Protein AF-A0A8H4A609-F1 (afdb_monomer_lite)

Radius of gyration: 12.65 Å; chains: 1; bounding box: 27×30×33 Å

Secondary structure (DSSP, 8-state):
-HHHHT--EEEE-S-HHHHHTTTHHHHHHHHHHHH-S---EEEEES--TTS-HHHHHHHHHHHHH-TT--EEEEES---TTHHHHHHHHHHHHTT-

Structure (mmCIF, N/CA/C/O backbone):
data_AF-A0A8H4A609-F1
#
_entry.id   AF-A0A8H4A609-F1
#
loop_
_atom_site.group_PDB
_atom_site.id
_atom_site.type_symbol
_atom_site.label_atom_id
_atom_site.label_alt_id
_atom_site.label_comp_id
_atom_site.label_asym_id
_atom_site.label_entity_id
_atom_site.label_seq_id
_atom_site.pdbx_PDB_ins_code
_atom_site.Cartn_x
_atom_site.Cartn_y
_atom_site.Cartn_z
_atom_site.occupancy
_atom_site.B_iso_or_equiv
_atom_site.auth_seq_id
_atom_site.auth_comp_id
_atom_site.auth_asym_id
_atom_site.auth_atom_id
_atom_site.pdbx_PDB_model_num
ATOM 1 N N . MET A 1 1 ? -9.987 18.070 1.627 1.00 54.50 1 MET A N 1
ATOM 2 C CA . MET A 1 1 ? -10.112 16.879 0.754 1.00 54.50 1 MET A CA 1
ATOM 3 C C . MET A 1 1 ? -11.191 15.928 1.291 1.00 54.50 1 MET A C 1
ATOM 5 O O . MET A 1 1 ? -10.862 14.992 2.001 1.00 54.50 1 MET A O 1
ATOM 9 N N . LYS A 1 2 ? -12.481 16.165 0.994 1.00 65.00 2 LYS A N 1
ATOM 10 C CA . LYS A 1 2 ? -13.586 15.278 1.442 1.00 65.00 2 LYS A CA 1
ATOM 11 C C . LYS A 1 2 ? -13.751 14.015 0.583 1.00 65.00 2 LYS A C 1
ATOM 13 O O . LYS A 1 2 ? -14.278 13.024 1.062 1.00 65.00 2 LYS A O 1
ATOM 18 N N . PHE A 1 3 ? -13.280 14.045 -0.664 1.00 68.12 3 PHE A N 1
ATOM 19 C CA . PHE A 1 3 ? -13.427 12.926 -1.599 1.00 68.12 3 PHE A CA 1
ATOM 20 C C . PHE A 1 3 ? -12.630 11.687 -1.156 1.00 68.12 3 PHE A C 1
ATOM 22 O O . PHE A 1 3 ? -13.170 10.590 -1.057 1.00 68.12 3 PHE A O 1
ATOM 29 N N . PHE A 1 4 ? -11.353 11.866 -0.803 1.00 65.88 4 PHE A N 1
ATOM 30 C CA . PHE A 1 4 ? -10.477 10.744 -0.449 1.00 65.88 4 PHE A CA 1
ATOM 31 C C . PHE A 1 4 ? -10.805 10.090 0.897 1.00 65.88 4 PHE A C 1
ATOM 33 O O . PHE A 1 4 ? -10.497 8.916 1.071 1.00 65.88 4 PHE A O 1
ATOM 40 N N . SER A 1 5 ? -11.447 10.790 1.837 1.00 68.69 5 SER A N 1
ATOM 41 C CA . SER A 1 5 ? -11.800 10.211 3.143 1.00 68.69 5 SER A CA 1
ATOM 42 C C . SER A 1 5 ? -12.967 9.220 3.075 1.00 68.69 5 SER A C 1
ATOM 44 O O . SER A 1 5 ? -13.155 8.433 4.002 1.00 68.69 5 SER A O 1
ATOM 46 N N . GLN A 1 6 ? -13.737 9.244 1.984 1.00 77.00 6 GLN A N 1
ATOM 47 C CA . GLN A 1 6 ? -14.848 8.324 1.723 1.00 77.00 6 GLN A CA 1
ATOM 48 C C . GLN A 1 6 ? -14.432 7.124 0.861 1.00 77.00 6 GLN A C 1
ATOM 50 O O . GLN A 1 6 ? -15.215 6.191 0.680 1.00 77.00 6 GLN A O 1
ATOM 55 N N . LEU A 1 7 ? -13.206 7.131 0.332 1.00 79.75 7 LEU A N 1
ATOM 56 C CA . LEU A 1 7 ? -12.711 6.088 -0.553 1.00 79.75 7 LEU A CA 1
ATOM 57 C C . LEU A 1 7 ? -12.430 4.801 0.238 1.00 79.75 7 LEU A C 1
ATOM 59 O O . LEU A 1 7 ? -11.420 4.692 0.929 1.00 79.75 7 LEU A O 1
ATOM 63 N N . GLN A 1 8 ? -13.324 3.820 0.110 1.00 84.06 8 GLN 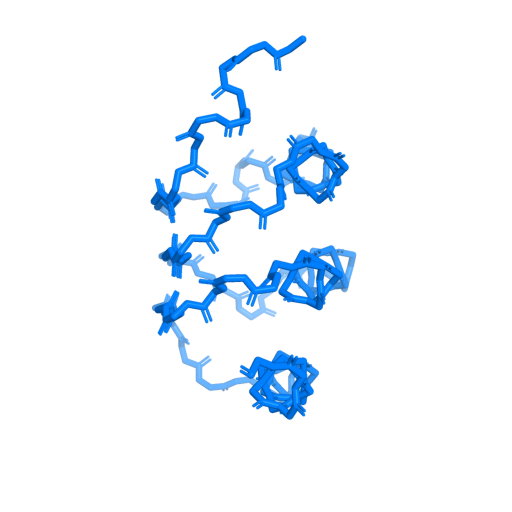A N 1
ATOM 64 C CA . GLN A 1 8 ? -13.198 2.513 0.771 1.00 84.06 8 GLN A CA 1
ATOM 65 C C . GLN A 1 8 ? -12.674 1.421 -0.165 1.00 84.06 8 GLN A C 1
ATOM 67 O O . GLN A 1 8 ? -11.967 0.514 0.268 1.00 84.06 8 GLN A O 1
ATOM 72 N N . ASN A 1 9 ? -12.998 1.501 -1.455 1.00 85.88 9 ASN A N 1
ATOM 73 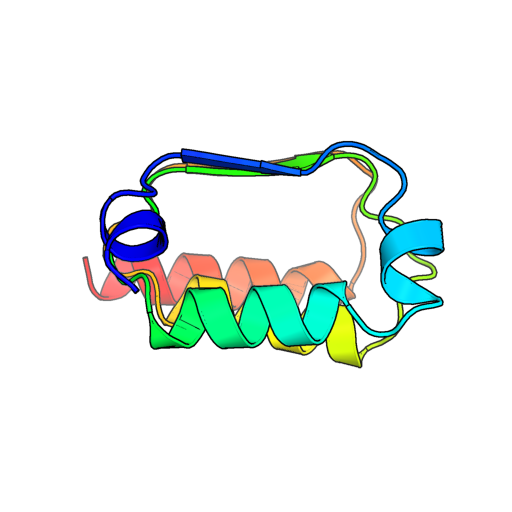C CA . ASN A 1 9 ? -12.592 0.516 -2.450 1.00 85.88 9 ASN A CA 1
ATOM 74 C C . ASN A 1 9 ? -11.784 1.220 -3.536 1.00 85.88 9 ASN A C 1
ATOM 76 O O . ASN A 1 9 ? -12.308 2.084 -4.238 1.00 85.88 9 ASN A O 1
ATOM 80 N N . LEU A 1 10 ? -10.513 0.852 -3.669 1.00 85.06 10 LEU A N 1
ATOM 81 C CA . LEU A 1 10 ? -9.609 1.397 -4.670 1.00 85.06 10 LEU A CA 1
ATOM 82 C C . LEU A 1 10 ? -9.168 0.286 -5.621 1.00 85.06 10 LEU A C 1
ATOM 84 O O . LEU A 1 10 ? -8.520 -0.677 -5.213 1.00 85.06 10 LEU A O 1
ATOM 88 N N . SER A 1 11 ? -9.497 0.447 -6.901 1.00 85.06 11 SER A N 1
ATOM 89 C CA . SER A 1 11 ? -9.010 -0.407 -7.982 1.00 85.06 11 SER A CA 1
ATOM 90 C C . SER A 1 11 ? -8.290 0.451 -9.012 1.00 85.06 11 SER A C 1
ATOM 92 O O . SER A 1 11 ? -8.880 1.387 -9.543 1.00 85.06 11 SER A O 1
ATOM 94 N N . LEU A 1 12 ? -7.036 0.120 -9.315 1.00 78.31 12 LEU A N 1
ATOM 95 C CA . LEU A 1 12 ? -6.231 0.832 -10.309 1.00 78.31 12 LEU A CA 1
ATOM 96 C C . LEU A 1 12 ? -5.982 -0.082 -11.525 1.00 78.31 12 LEU A C 1
ATOM 98 O O . LEU A 1 12 ? -5.365 -1.141 -11.355 1.00 78.31 12 LEU A O 1
ATOM 102 N N . PRO A 1 13 ? -6.510 0.263 -12.723 1.00 67.94 13 PRO A N 1
ATOM 103 C CA . PRO A 1 13 ? -6.299 -0.504 -13.948 1.00 67.94 13 PRO A CA 1
ATOM 104 C C . PRO A 1 13 ? -4.942 -0.229 -14.622 1.00 67.94 13 PRO A C 1
ATOM 106 O O . PRO A 1 13 ? -4.242 0.738 -14.326 1.00 67.94 13 PRO A O 1
ATOM 109 N N . VAL A 1 14 ? -4.593 -1.146 -15.528 1.00 58.25 14 VAL A N 1
ATOM 110 C CA . VAL A 1 14 ? -3.271 -1.361 -16.132 1.00 58.25 14 VAL A CA 1
ATOM 111 C C . VAL A 1 14 ? -2.959 -0.338 -17.218 1.00 58.25 14 VAL A C 1
ATOM 113 O O . VAL A 1 14 ? -3.242 -0.558 -18.386 1.00 58.25 14 VAL A O 1
ATOM 116 N N . ASP A 1 15 ? -2.308 0.743 -16.827 1.00 61.53 15 ASP A N 1
ATOM 117 C CA . ASP A 1 15 ? -0.925 0.946 -17.243 1.00 61.53 15 ASP A CA 1
ATOM 118 C C . ASP A 1 15 ? -0.258 1.828 -16.195 1.00 61.53 15 ASP A C 1
ATOM 120 O O . ASP A 1 15 ? -0.071 3.034 -16.342 1.00 61.53 15 ASP A O 1
ATOM 124 N N . ILE A 1 16 ? 0.070 1.208 -15.061 1.00 59.75 16 ILE A N 1
ATOM 125 C CA . ILE A 1 16 ? 0.770 1.923 -14.001 1.00 59.75 16 ILE A CA 1
ATOM 126 C C . ILE A 1 16 ? 2.099 2.460 -14.571 1.00 59.75 16 ILE A C 1
ATOM 128 O O . ILE A 1 16 ? 2.566 3.467 -14.073 1.00 59.75 16 ILE A O 1
ATOM 132 N N . LYS A 1 17 ? 2.659 1.908 -15.666 1.00 57.38 17 LYS A N 1
ATOM 133 C CA . LYS A 1 17 ? 3.883 2.419 -16.299 1.00 57.38 17 LYS A CA 1
ATOM 134 C C . LYS A 1 17 ? 3.679 3.829 -16.849 1.00 57.38 17 LYS A C 1
ATOM 136 O O . LYS A 1 17 ? 4.380 4.725 -16.398 1.00 57.38 17 LYS A O 1
ATOM 141 N N . SER A 1 18 ? 2.677 4.064 -17.697 1.00 59.44 18 SER A N 1
ATOM 142 C CA . SER A 1 18 ? 2.367 5.425 -18.173 1.00 59.44 18 SER A CA 1
ATOM 143 C C . SER A 1 18 ? 1.971 6.380 -17.041 1.00 59.44 18 SER A C 1
ATOM 145 O O . SER A 1 18 ? 2.259 7.576 -17.093 1.00 59.44 18 SER A O 1
ATOM 147 N N . LEU A 1 19 ? 1.369 5.864 -15.966 1.00 58.38 19 LEU A N 1
ATOM 148 C CA . LEU A 1 19 ? 1.056 6.655 -14.773 1.00 58.38 19 LEU A CA 1
ATOM 149 C C . LEU A 1 19 ? 2.314 6.964 -13.917 1.00 58.38 19 LEU A C 1
ATOM 151 O O . LEU A 1 19 ? 2.357 7.986 -13.223 1.00 58.38 19 LEU A O 1
ATOM 155 N N . LEU A 1 20 ? 3.330 6.089 -13.947 1.00 57.50 20 LEU A N 1
ATOM 156 C CA . LEU A 1 20 ? 4.595 6.151 -13.193 1.00 57.50 20 LEU A CA 1
ATOM 157 C C . LEU A 1 20 ? 5.675 6.956 -13.886 1.00 57.5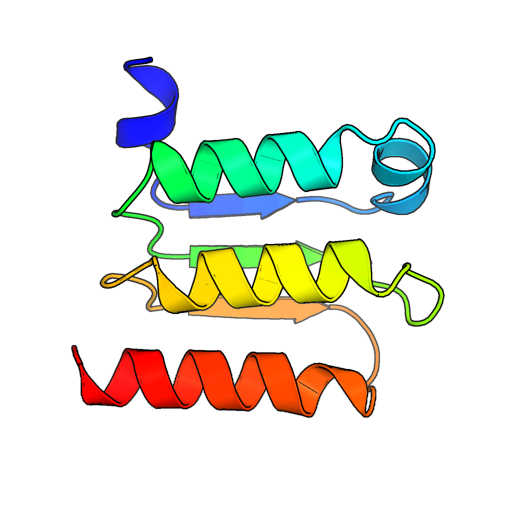0 20 LEU A C 1
ATOM 159 O O . LEU A 1 20 ? 6.424 7.628 -13.180 1.00 57.50 20 LEU A O 1
ATOM 163 N N . ASP A 1 21 ? 5.742 6.903 -15.215 1.00 57.53 21 ASP A N 1
ATOM 164 C CA . ASP A 1 21 ? 6.675 7.703 -16.015 1.00 57.53 21 ASP A CA 1
ATOM 165 C C . ASP A 1 21 ? 6.456 9.205 -15.742 1.00 57.53 21 ASP A C 1
ATOM 167 O O . ASP A 1 21 ? 7.386 10.001 -15.814 1.00 57.53 21 ASP A O 1
ATOM 171 N N . ASN A 1 22 ? 5.259 9.570 -15.266 1.00 54.88 22 ASN A N 1
ATOM 172 C CA . ASN A 1 22 ? 4.897 10.919 -14.836 1.00 54.88 22 ASN A CA 1
ATOM 173 C C . ASN A 1 22 ? 5.073 11.198 -13.323 1.00 54.88 22 ASN A C 1
ATOM 175 O O . ASN A 1 22 ? 4.653 12.249 -12.848 1.00 54.88 22 ASN A O 1
ATOM 179 N N . GLY A 1 23 ? 5.600 10.270 -12.510 1.00 59.78 23 GLY A N 1
ATOM 180 C CA . GLY A 1 23 ? 5.770 10.442 -11.050 1.00 59.78 23 GLY A CA 1
ATOM 181 C C . GLY A 1 23 ? 4.465 10.515 -10.231 1.00 59.78 23 GLY A C 1
ATOM 182 O O . GLY A 1 23 ? 4.486 10.576 -8.996 1.00 59.78 23 GLY A O 1
ATOM 183 N N . ASN A 1 24 ? 3.314 10.450 -10.897 1.00 67.19 24 ASN A N 1
ATOM 184 C CA . ASN A 1 24 ? 2.007 10.746 -10.319 1.00 67.19 24 ASN A CA 1
ATOM 185 C C . ASN A 1 24 ? 1.486 9.638 -9.395 1.00 67.19 24 ASN A C 1
ATOM 187 O O . ASN A 1 24 ? 0.795 9.934 -8.420 1.00 67.19 24 ASN A O 1
ATOM 191 N N . VAL A 1 25 ? 1.855 8.373 -9.626 1.00 70.81 25 VAL A N 1
ATOM 192 C CA . VAL A 1 25 ? 1.383 7.246 -8.791 1.00 70.81 25 VAL A CA 1
ATOM 193 C C . VAL A 1 25 ? 1.946 7.299 -7.381 1.00 70.81 25 VAL A C 1
ATOM 195 O O . VAL A 1 25 ? 1.216 7.093 -6.417 1.00 70.81 25 VAL A O 1
ATOM 198 N N . THR A 1 26 ? 3.235 7.606 -7.236 1.00 71.88 26 THR A N 1
ATOM 199 C CA . THR A 1 26 ? 3.878 7.710 -5.919 1.00 71.88 26 THR A CA 1
ATOM 200 C C . THR A 1 26 ? 3.255 8.845 -5.107 1.00 71.88 26 THR A C 1
ATOM 202 O O . THR A 1 26 ? 2.983 8.683 -3.917 1.00 71.88 26 THR A O 1
ATOM 205 N N . THR A 1 27 ? 2.966 9.975 -5.758 1.00 77.94 27 THR A N 1
ATOM 206 C CA . THR A 1 27 ? 2.277 11.119 -5.148 1.00 77.94 27 THR A CA 1
ATOM 207 C C . THR A 1 27 ? 0.840 10.773 -4.773 1.00 77.94 27 THR A C 1
ATOM 209 O O . THR A 1 27 ? 0.430 11.039 -3.643 1.00 77.94 27 THR A O 1
ATOM 212 N N . LEU A 1 28 ? 0.093 10.114 -5.664 1.00 78.19 28 LEU A N 1
ATOM 213 C CA . LEU A 1 28 ? -1.254 9.620 -5.382 1.00 78.19 28 LEU A CA 1
ATOM 214 C C . LEU A 1 28 ? -1.243 8.693 -4.167 1.00 78.19 28 LEU A C 1
ATOM 216 O O . LEU A 1 28 ? -2.015 8.885 -3.233 1.00 78.19 28 LEU A O 1
ATOM 220 N N . PHE A 1 29 ? -0.324 7.734 -4.139 1.00 76.69 29 PHE A N 1
ATOM 221 C CA . PHE A 1 29 ? -0.205 6.781 -3.050 1.00 76.69 29 PHE A CA 1
ATOM 222 C C . PHE A 1 29 ? 0.176 7.427 -1.721 1.00 76.69 29 PHE A C 1
ATOM 224 O O . PHE A 1 29 ? -0.421 7.122 -0.689 1.00 76.69 29 PHE A O 1
ATOM 231 N N . ARG A 1 30 ? 1.103 8.385 -1.737 1.00 76.19 30 ARG A N 1
ATOM 232 C CA . ARG A 1 30 ? 1.438 9.182 -0.554 1.00 76.19 30 ARG A CA 1
ATOM 233 C C . ARG A 1 30 ? 0.243 10.017 -0.080 1.00 76.19 30 ARG A C 1
ATOM 235 O O . ARG A 1 30 ? 0.025 10.129 1.124 1.00 76.19 30 ARG A O 1
ATOM 242 N N . ASN A 1 31 ? -0.537 10.582 -0.997 1.00 77.81 31 ASN A N 1
ATOM 243 C CA . ASN A 1 31 ? -1.725 11.360 -0.655 1.00 77.81 31 ASN A CA 1
ATOM 244 C C . ASN A 1 31 ? -2.831 10.474 -0.079 1.00 77.81 31 ASN A C 1
ATOM 246 O O . ASN A 1 31 ? -3.433 10.855 0.920 1.00 77.81 31 ASN A O 1
ATOM 250 N N . LEU A 1 32 ? -3.051 9.283 -0.635 1.00 76.75 32 LEU A N 1
ATOM 251 C CA . LEU A 1 32 ? -3.982 8.290 -0.093 1.00 76.75 32 LEU A CA 1
ATOM 252 C C . LEU A 1 32 ? -3.558 7.843 1.307 1.00 76.75 32 LEU A C 1
ATOM 254 O O . LEU A 1 32 ? -4.366 7.875 2.226 1.00 76.75 32 LEU A O 1
ATOM 258 N N . ALA A 1 33 ? -2.275 7.535 1.502 1.00 72.50 33 ALA A N 1
ATOM 259 C CA . ALA A 1 33 ? -1.720 7.188 2.809 1.00 72.50 33 ALA A CA 1
ATOM 260 C C . ALA A 1 33 ? -1.955 8.272 3.878 1.00 72.50 33 ALA A C 1
ATOM 262 O O . ALA A 1 33 ? -2.162 7.949 5.044 1.00 72.50 33 ALA A O 1
ATOM 263 N N . LYS A 1 34 ? -1.917 9.552 3.490 1.00 74.12 34 LYS A N 1
ATOM 264 C CA . LYS A 1 34 ? -2.123 10.686 4.403 1.00 74.12 34 LYS A CA 1
ATOM 265 C C . LYS A 1 34 ? -3.594 11.021 4.650 1.00 74.12 34 LYS A C 1
ATOM 267 O O . LYS A 1 34 ? -3.925 11.491 5.731 1.00 74.12 34 LYS A O 1
ATOM 272 N N . ASN A 1 35 ? -4.453 10.842 3.648 1.00 69.94 35 ASN A N 1
ATOM 273 C CA . ASN A 1 35 ? -5.823 11.368 3.668 1.00 69.94 35 ASN A CA 1
ATOM 274 C C . ASN A 1 35 ? -6.897 10.286 3.828 1.00 69.94 35 ASN A C 1
ATOM 276 O O . ASN A 1 35 ? -8.058 10.613 4.076 1.00 69.94 35 ASN A O 1
ATOM 280 N N . THR A 1 36 ? -6.531 9.013 3.700 1.00 66.44 36 THR A N 1
ATOM 281 C CA . THR A 1 36 ? -7.467 7.892 3.740 1.00 66.44 36 THR A CA 1
ATOM 282 C C . THR A 1 36 ? -6.948 6.846 4.725 1.00 66.44 36 THR A C 1
ATOM 284 O O . THR A 1 36 ? -5.928 6.215 4.477 1.00 66.44 36 THR A O 1
ATOM 287 N N . MET A 1 37 ? -7.642 6.665 5.855 1.00 67.50 37 MET A N 1
ATOM 288 C CA . MET A 1 37 ? -7.391 5.558 6.803 1.00 67.50 37 MET A CA 1
ATOM 289 C C . MET A 1 37 ? -8.350 4.372 6.609 1.00 67.50 37 MET A C 1
ATOM 291 O O . MET A 1 37 ? -8.252 3.380 7.326 1.00 67.50 37 MET A O 1
ATOM 295 N N . LYS A 1 38 ? -9.299 4.486 5.673 1.00 77.94 38 LYS A N 1
ATOM 296 C CA . LYS A 1 38 ? -10.467 3.602 5.555 1.00 77.94 38 LYS A CA 1
ATOM 297 C C . LYS A 1 38 ? -10.481 2.761 4.281 1.00 77.94 38 LYS A C 1
ATOM 299 O O . LYS A 1 38 ? -11.548 2.327 3.855 1.00 77.94 38 LYS A O 1
ATOM 304 N N . ILE A 1 39 ? -9.340 2.556 3.619 1.00 85.00 39 ILE A N 1
ATOM 305 C CA . ILE A 1 39 ? -9.331 1.664 2.454 1.00 85.00 39 ILE A CA 1
ATOM 306 C C . ILE A 1 39 ? -9.562 0.234 2.951 1.00 85.00 39 ILE A C 1
ATOM 308 O O . ILE A 1 39 ? -8.720 -0.339 3.635 1.00 85.00 39 ILE A O 1
ATOM 312 N N . ILE A 1 40 ? -10.698 -0.337 2.561 1.00 86.62 40 ILE A N 1
ATOM 313 C CA . ILE A 1 40 ? -11.123 -1.703 2.867 1.00 86.62 40 ILE A CA 1
ATOM 314 C C . ILE A 1 40 ? -10.621 -2.670 1.796 1.00 86.62 40 ILE A C 1
ATOM 316 O O . ILE A 1 40 ? -10.215 -3.791 2.113 1.00 86.62 40 ILE A O 1
ATOM 320 N N . ALA A 1 41 ? -10.643 -2.249 0.528 1.00 87.69 41 ALA A N 1
ATOM 321 C CA . ALA A 1 41 ? -10.203 -3.064 -0.595 1.00 87.69 41 ALA A CA 1
ATOM 322 C C . ALA A 1 41 ? -9.213 -2.314 -1.490 1.00 87.69 41 ALA A C 1
ATOM 324 O O . ALA A 1 41 ? -9.521 -1.233 -1.993 1.00 87.69 41 ALA A O 1
ATOM 325 N N . LEU A 1 42 ? -8.052 -2.928 -1.731 1.00 87.19 42 LEU A N 1
ATOM 326 C CA . LEU A 1 42 ? -7.035 -2.446 -2.662 1.00 87.19 42 LEU A CA 1
ATOM 327 C C . LEU A 1 42 ? -6.774 -3.494 -3.751 1.00 87.19 42 LEU A C 1
ATOM 329 O O . LEU A 1 42 ? -6.300 -4.598 -3.470 1.00 87.19 42 LEU A O 1
ATOM 333 N N . ASN A 1 43 ? -7.083 -3.143 -4.998 1.00 86.44 43 ASN A N 1
ATOM 334 C CA . ASN A 1 43 ? -6.846 -3.978 -6.172 1.00 86.44 43 ASN A CA 1
ATOM 335 C C . ASN A 1 43 ? -5.898 -3.276 -7.147 1.00 86.44 43 ASN A C 1
ATOM 337 O O . ASN A 1 43 ? -6.201 -2.199 -7.665 1.00 86.44 43 ASN A O 1
ATOM 341 N N . LEU A 1 44 ? -4.749 -3.897 -7.393 1.00 80.81 44 LEU A N 1
ATOM 342 C CA . LEU A 1 44 ? -3.749 -3.417 -8.335 1.00 80.81 44 LEU A CA 1
ATOM 343 C C . LEU A 1 44 ? -3.652 -4.405 -9.488 1.00 80.81 44 LEU A C 1
ATOM 345 O O . LEU A 1 44 ? -3.128 -5.512 -9.341 1.00 80.81 44 LEU A O 1
ATOM 349 N N . LYS A 1 45 ? -4.151 -3.998 -10.651 1.00 76.31 45 LYS A N 1
ATOM 350 C CA . LYS A 1 45 ? -3.988 -4.774 -11.877 1.00 76.31 45 LYS A CA 1
ATOM 351 C C . LYS A 1 45 ? -2.723 -4.309 -12.589 1.00 76.31 45 LYS A C 1
ATOM 353 O O . LYS A 1 45 ? -2.409 -3.120 -12.572 1.00 76.31 45 LYS A O 1
ATOM 358 N N . GLY A 1 46 ? -2.027 -5.227 -13.263 1.00 69.19 46 GLY A N 1
ATOM 359 C CA . GLY A 1 46 ? -0.909 -4.865 -14.140 1.00 69.19 46 GLY A CA 1
ATOM 360 C C . GLY A 1 46 ? 0.304 -4.353 -13.382 1.00 69.19 46 GLY A C 1
ATOM 361 O O . GLY A 1 46 ? 1.012 -3.467 -13.848 1.00 69.19 46 GLY A O 1
ATOM 362 N N . PHE A 1 47 ? 0.519 -4.884 -12.181 1.00 69.81 47 PHE A N 1
ATOM 363 C CA . PHE A 1 47 ? 1.669 -4.533 -11.371 1.00 69.81 47 PHE A CA 1
ATOM 364 C C . PHE A 1 47 ? 2.895 -5.331 -11.849 1.00 69.81 47 PHE A C 1
ATOM 366 O O . PHE A 1 47 ? 3.085 -6.480 -11.456 1.00 69.81 47 PHE A O 1
ATOM 373 N N . TYR A 1 48 ? 3.690 -4.768 -12.762 1.00 67.56 48 TYR A N 1
ATOM 374 C CA . TYR A 1 48 ? 4.823 -5.453 -13.386 1.00 67.56 48 TYR A CA 1
ATOM 375 C C . TYR A 1 48 ? 6.103 -5.425 -12.544 1.00 67.56 48 TYR A C 1
ATOM 377 O O . TYR A 1 48 ? 6.361 -4.522 -11.744 1.00 67.56 48 TYR A O 1
ATOM 385 N N . LYS A 1 49 ? 6.949 -6.433 -12.781 1.00 62.31 49 LYS A N 1
ATOM 386 C CA . LYS A 1 49 ? 8.249 -6.600 -12.124 1.00 62.31 49 LYS A CA 1
ATOM 387 C C . LYS A 1 49 ? 9.246 -5.482 -12.431 1.00 62.31 49 LYS A C 1
ATOM 389 O O . LYS A 1 49 ? 10.185 -5.333 -11.665 1.00 62.31 49 LYS A O 1
ATOM 394 N N . ASP A 1 50 ? 9.049 -4.705 -13.492 1.00 66.44 50 ASP A N 1
ATOM 395 C CA . ASP A 1 50 ? 9.999 -3.667 -13.916 1.00 66.44 50 ASP A CA 1
ATOM 396 C C . ASP A 1 50 ? 9.750 -2.324 -13.210 1.00 66.44 50 ASP A C 1
ATOM 398 O O . ASP A 1 50 ? 10.465 -1.350 -13.426 1.00 66.44 50 ASP A O 1
ATOM 402 N N . TYR A 1 51 ? 8.756 -2.254 -12.314 1.00 71.06 51 TYR A N 1
ATOM 403 C CA . TYR A 1 51 ? 8.487 -1.030 -11.570 1.00 71.06 51 TYR A CA 1
ATOM 404 C C . TYR A 1 51 ? 9.579 -0.693 -10.553 1.00 71.06 51 TYR A C 1
ATOM 406 O O . TYR A 1 51 ? 10.129 -1.562 -9.868 1.00 71.06 51 TYR A O 1
ATOM 414 N N . GLY A 1 52 ? 9.887 0.601 -10.440 1.00 70.75 52 GLY A N 1
ATOM 415 C CA . GLY A 1 52 ? 10.937 1.117 -9.566 1.00 70.75 52 GLY A CA 1
ATOM 416 C C . GLY A 1 52 ? 10.692 0.826 -8.081 1.00 70.75 52 GLY A C 1
ATOM 417 O O . GLY A 1 52 ? 9.556 0.683 -7.625 1.00 70.75 52 GLY A O 1
ATOM 418 N N . ALA A 1 53 ? 11.774 0.760 -7.299 1.00 75.38 53 ALA A N 1
ATOM 419 C CA . ALA A 1 53 ? 11.722 0.492 -5.857 1.00 75.38 53 ALA A CA 1
ATOM 420 C C . ALA A 1 53 ? 10.827 1.485 -5.089 1.00 75.38 53 ALA A C 1
ATOM 422 O O . ALA A 1 53 ? 10.134 1.091 -4.149 1.00 75.38 53 ALA A O 1
ATOM 423 N N . SER A 1 54 ? 10.773 2.743 -5.533 1.00 75.62 54 SER A N 1
ATOM 424 C CA . SER A 1 54 ? 9.946 3.803 -4.943 1.00 75.62 54 SER A CA 1
ATOM 425 C C . SER A 1 54 ? 8.454 3.467 -4.937 1.00 75.62 54 SER A C 1
ATOM 427 O O . SER A 1 54 ? 7.760 3.764 -3.965 1.00 75.62 54 SER A O 1
ATOM 429 N N . LEU A 1 55 ? 7.962 2.792 -5.980 1.00 76.31 55 LEU A N 1
ATOM 430 C CA . LEU A 1 55 ? 6.562 2.386 -6.062 1.00 76.31 55 LEU A CA 1
ATOM 431 C C . LEU A 1 55 ? 6.234 1.283 -5.058 1.00 76.31 55 LEU A C 1
ATOM 433 O O . LEU A 1 55 ? 5.240 1.368 -4.340 1.00 76.31 55 LEU A O 1
ATOM 437 N N . PHE A 1 56 ? 7.090 0.261 -4.987 1.00 77.50 56 PHE A N 1
ATOM 438 C CA . PHE A 1 56 ? 6.950 -0.816 -4.008 1.00 77.50 56 PHE A CA 1
ATOM 439 C C . PHE A 1 56 ? 6.980 -0.264 -2.583 1.00 77.50 56 PHE A C 1
ATOM 441 O O . PHE A 1 56 ? 6.166 -0.660 -1.752 1.00 77.50 56 PHE A O 1
ATOM 448 N N . HIS A 1 57 ? 7.877 0.685 -2.312 1.00 80.00 57 HIS A N 1
ATOM 449 C CA . HIS A 1 57 ? 7.951 1.347 -1.018 1.00 80.00 57 HIS A CA 1
ATOM 450 C C . HIS A 1 57 ? 6.665 2.125 -0.696 1.00 80.00 57 HIS A C 1
ATOM 452 O O . HIS A 1 57 ? 6.097 1.944 0.379 1.00 80.00 57 HIS A O 1
ATOM 458 N N . ALA A 1 58 ? 6.153 2.931 -1.634 1.00 79.81 58 ALA A N 1
ATOM 459 C CA . ALA A 1 58 ? 4.906 3.675 -1.449 1.00 79.81 58 ALA A CA 1
ATOM 460 C C . ALA A 1 58 ? 3.706 2.749 -1.190 1.00 79.81 58 ALA A C 1
ATOM 462 O O . ALA A 1 58 ? 2.902 3.012 -0.295 1.00 79.81 58 ALA A O 1
ATOM 463 N N . LEU A 1 59 ? 3.625 1.633 -1.918 1.00 82.62 59 LEU A N 1
ATOM 464 C CA . LEU A 1 59 ? 2.590 0.624 -1.728 1.00 82.62 59 LEU A CA 1
ATOM 465 C C . LEU A 1 59 ? 2.669 -0.032 -0.342 1.00 82.62 59 LEU A C 1
ATOM 467 O O . LEU A 1 59 ? 1.658 -0.132 0.350 1.00 82.62 59 LEU A O 1
ATOM 471 N N . ILE A 1 60 ? 3.867 -0.436 0.091 1.00 85.00 60 ILE A N 1
ATOM 472 C CA . ILE A 1 60 ? 4.091 -0.984 1.438 1.00 85.00 60 ILE A CA 1
ATOM 473 C C . ILE A 1 60 ? 3.642 0.020 2.505 1.00 85.00 60 ILE A C 1
ATOM 475 O O . ILE A 1 60 ? 2.968 -0.364 3.461 1.00 85.00 60 ILE A O 1
ATOM 479 N N . CYS A 1 61 ? 3.987 1.298 2.339 1.00 83.88 61 CYS A N 1
ATOM 480 C CA . CYS A 1 61 ? 3.592 2.357 3.262 1.00 83.88 61 CYS A CA 1
ATOM 481 C C . CYS A 1 61 ? 2.072 2.516 3.341 1.00 83.88 61 CYS A C 1
ATOM 483 O O . CYS A 1 61 ? 1.546 2.583 4.449 1.00 83.88 61 CYS A O 1
ATOM 485 N N . ILE A 1 62 ? 1.355 2.509 2.209 1.00 82.94 62 ILE A N 1
ATOM 486 C CA . ILE A 1 62 ? -0.115 2.531 2.229 1.00 82.94 62 ILE A CA 1
ATOM 487 C C . ILE A 1 62 ? -0.640 1.347 3.017 1.00 82.94 62 ILE A C 1
ATOM 489 O O . ILE A 1 62 ? -1.361 1.561 3.982 1.00 82.94 62 ILE A O 1
ATOM 493 N N . ILE A 1 63 ? -0.260 0.122 2.639 1.00 85.94 63 ILE A N 1
ATOM 494 C CA . ILE A 1 63 ? -0.775 -1.099 3.270 1.00 85.94 63 ILE A CA 1
ATOM 495 C C . ILE A 1 63 ? -0.584 -1.029 4.784 1.00 85.94 63 ILE A C 1
ATOM 497 O O . ILE A 1 63 ? -1.525 -1.281 5.522 1.00 85.94 63 ILE A O 1
ATOM 501 N N . LYS A 1 64 ? 0.595 -0.612 5.259 1.00 84.50 64 LYS A N 1
ATOM 502 C CA . LYS A 1 64 ? 0.859 -0.462 6.696 1.00 84.50 64 LYS A CA 1
ATOM 503 C C . LYS A 1 64 ? -0.045 0.558 7.388 1.00 84.50 64 LYS A C 1
ATOM 505 O O . LYS A 1 64 ? -0.361 0.355 8.553 1.00 84.50 64 LYS A O 1
ATOM 510 N N . LEU A 1 65 ? -0.464 1.619 6.706 1.00 83.31 65 LEU A N 1
ATOM 511 C CA . LEU A 1 65 ? -1.290 2.685 7.281 1.00 83.31 65 LEU A CA 1
ATOM 512 C C . LEU A 1 65 ? -2.801 2.391 7.241 1.00 83.31 65 LEU A C 1
ATOM 514 O O . LEU A 1 65 ? -3.551 2.994 8.006 1.00 83.31 65 LEU A O 1
ATOM 518 N N . GLN A 1 66 ? -3.261 1.471 6.389 1.00 84.25 66 GLN A N 1
ATOM 519 C CA . GLN A 1 66 ? -4.689 1.168 6.220 1.00 84.25 66 GLN A CA 1
ATOM 520 C C . GLN A 1 66 ? -5.211 0.157 7.250 1.00 84.25 66 GLN A C 1
ATOM 522 O O . GLN A 1 66 ? -5.340 -1.012 6.921 1.00 84.25 66 GLN A O 1
ATOM 527 N N . LYS A 1 67 ? -5.544 0.589 8.475 1.00 82.06 67 LYS A N 1
ATOM 528 C CA . LYS A 1 67 ? -6.021 -0.295 9.570 1.00 82.06 67 LYS A CA 1
ATOM 529 C C . LYS A 1 67 ? -7.235 -1.168 9.218 1.00 82.06 67 LYS A C 1
ATOM 531 O O . LYS A 1 67 ? -7.422 -2.220 9.814 1.00 82.06 67 LYS A O 1
ATOM 536 N N . GLU A 1 68 ? -8.073 -0.720 8.286 1.00 83.56 68 GLU A N 1
ATOM 537 C CA . GLU A 1 68 ? -9.307 -1.414 7.898 1.00 83.56 68 GLU A CA 1
ATOM 538 C C . GLU A 1 68 ? -9.155 -2.262 6.621 1.00 83.56 68 GLU A C 1
ATOM 540 O O . GLU A 1 68 ? -10.154 -2.729 6.071 1.00 83.56 68 GLU A O 1
ATOM 545 N N . LEU A 1 69 ? -7.928 -2.476 6.128 1.00 86.44 69 LEU A N 1
ATOM 546 C CA . LEU A 1 69 ? -7.696 -3.212 4.886 1.00 86.44 69 LEU A CA 1
ATOM 547 C C . LEU A 1 69 ? -8.061 -4.695 5.043 1.00 86.44 69 LEU A C 1
ATOM 549 O O . LEU A 1 69 ? -7.343 -5.475 5.664 1.00 86.44 69 LEU A O 1
ATOM 553 N N . ARG A 1 70 ? -9.167 -5.106 4.415 1.00 86.62 70 ARG A N 1
ATOM 554 C CA . ARG A 1 70 ? -9.688 -6.485 4.451 1.00 86.62 70 ARG A CA 1
ATOM 555 C C . ARG A 1 70 ? -9.414 -7.263 3.174 1.00 86.62 70 ARG A C 1
ATOM 557 O O . ARG A 1 70 ? -9.351 -8.489 3.206 1.00 86.62 70 ARG A O 1
ATOM 564 N N . LYS A 1 71 ? -9.295 -6.572 2.038 1.00 86.81 71 LYS A N 1
ATOM 565 C CA . LYS A 1 71 ? -9.092 -7.194 0.726 1.00 86.81 71 LYS A CA 1
ATOM 566 C C . LYS A 1 71 ? -7.889 -6.576 0.034 1.00 86.81 71 LYS A C 1
ATOM 568 O O . LYS A 1 71 ? -7.819 -5.366 -0.163 1.00 86.81 71 LYS A O 1
ATOM 573 N N . PHE A 1 72 ? -6.964 -7.430 -0.379 1.00 86.19 72 PHE A N 1
ATOM 574 C CA . PHE A 1 72 ? -5.798 -7.038 -1.151 1.00 86.19 72 PHE A CA 1
ATOM 575 C C . PHE A 1 72 ? -5.618 -7.996 -2.318 1.00 86.19 72 PHE A C 1
ATOM 577 O O . PHE A 1 72 ? -5.644 -9.211 -2.136 1.00 86.19 72 PHE A O 1
ATOM 584 N N . SER A 1 73 ? -5.429 -7.448 -3.513 1.00 83.94 73 SER A N 1
ATOM 585 C CA . SER A 1 73 ? -5.149 -8.242 -4.706 1.00 83.94 73 SER A CA 1
ATOM 586 C C . SER A 1 73 ? -4.137 -7.527 -5.589 1.00 83.94 73 SER A C 1
ATOM 588 O O . SER A 1 73 ? -4.252 -6.327 -5.842 1.00 83.94 73 SER A O 1
ATOM 590 N N . ILE A 1 74 ? -3.141 -8.286 -6.039 1.00 79.12 74 ILE A N 1
ATOM 591 C CA . ILE A 1 74 ? -2.214 -7.887 -7.091 1.00 79.12 74 ILE A CA 1
ATOM 592 C C . ILE A 1 74 ? -2.355 -8.907 -8.208 1.00 79.12 74 ILE A C 1
ATOM 594 O O . ILE A 1 74 ? -2.159 -10.100 -7.987 1.00 79.12 74 ILE A O 1
ATOM 598 N N . PHE A 1 75 ? -2.675 -8.428 -9.404 1.00 72.75 75 PHE A N 1
ATOM 599 C CA . PHE A 1 75 ? -2.673 -9.239 -10.613 1.00 72.75 75 PHE A CA 1
ATOM 600 C C . PHE A 1 75 ? -1.366 -8.99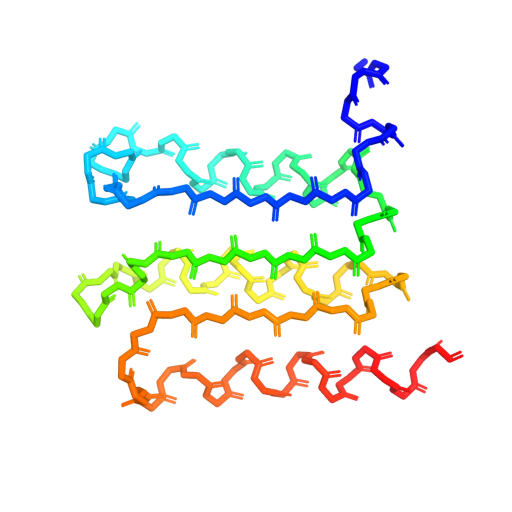2 -11.370 1.00 72.75 75 PHE A C 1
ATOM 602 O O . PHE A 1 75 ? -1.226 -7.951 -12.018 1.00 72.75 75 PHE A O 1
ATOM 609 N N . ASN A 1 76 ? -0.406 -9.908 -11.176 1.00 67.06 76 ASN A N 1
ATOM 610 C CA . ASN A 1 76 ? 0.738 -10.284 -12.027 1.00 67.06 76 ASN A CA 1
ATOM 611 C C . ASN A 1 76 ? 1.814 -11.007 -11.184 1.00 67.06 76 ASN A C 1
ATOM 613 O O . ASN A 1 76 ? 1.847 -10.868 -9.963 1.00 67.06 76 ASN A O 1
ATOM 617 N N . GLY A 1 77 ? 2.640 -11.827 -11.850 1.00 57.75 77 GLY A N 1
ATOM 618 C CA . GLY A 1 77 ? 3.457 -12.911 -11.282 1.00 57.75 77 GLY A CA 1
ATOM 619 C C . GLY A 1 77 ? 4.303 -12.607 -10.035 1.00 57.75 77 GLY A C 1
ATOM 620 O O . GLY A 1 77 ? 4.735 -11.483 -9.790 1.00 57.75 77 GLY A O 1
ATOM 621 N N . TYR A 1 78 ? 4.549 -13.663 -9.253 1.00 55.66 78 TYR A N 1
ATOM 622 C CA . TYR A 1 78 ? 5.255 -13.647 -7.970 1.00 55.66 78 TYR A CA 1
ATOM 623 C C . TYR A 1 78 ? 6.665 -13.041 -8.086 1.00 55.66 78 TYR A C 1
ATOM 625 O O . TYR A 1 78 ? 7.484 -13.499 -8.880 1.00 55.66 78 TYR A O 1
ATOM 633 N N . HIS A 1 79 ? 6.963 -12.024 -7.275 1.00 67.25 79 HIS A 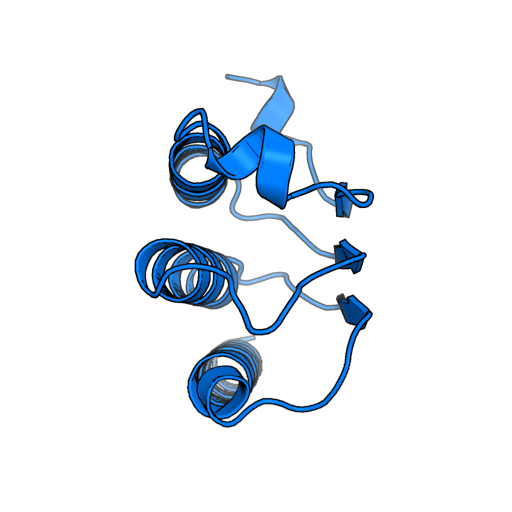N 1
ATOM 634 C CA . HIS A 1 79 ? 8.255 -11.338 -7.258 1.00 67.25 79 HIS A CA 1
ATOM 635 C C . HIS A 1 79 ? 8.849 -11.338 -5.846 1.00 67.25 79 HIS A C 1
ATOM 637 O O . HIS A 1 79 ? 8.124 -11.141 -4.873 1.00 67.25 79 HIS A O 1
ATOM 643 N N . ALA A 1 80 ? 10.177 -11.435 -5.711 1.00 66.25 80 ALA A N 1
ATOM 644 C CA . ALA A 1 80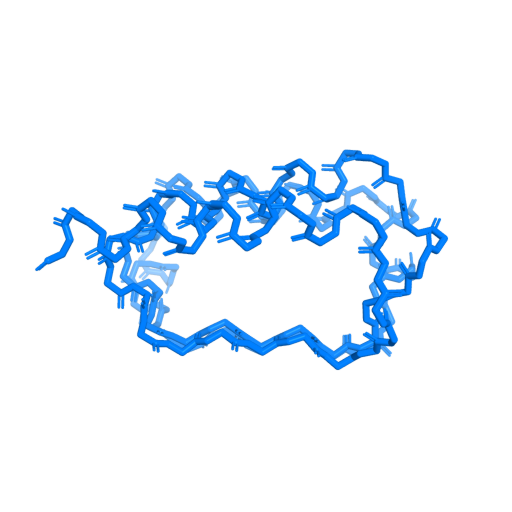 ? 10.868 -11.376 -4.410 1.00 66.25 80 ALA A CA 1
ATOM 645 C C . ALA A 1 80 ? 10.513 -10.113 -3.591 1.00 66.25 80 ALA A C 1
ATOM 647 O O . ALA A 1 80 ? 10.447 -10.127 -2.363 1.00 66.25 80 ALA A O 1
ATOM 648 N N . ARG A 1 81 ? 10.182 -9.019 -4.288 1.00 68.25 81 ARG A N 1
ATOM 649 C CA . ARG A 1 81 ? 9.753 -7.738 -3.692 1.00 68.25 81 ARG A CA 1
ATOM 650 C C . ARG A 1 81 ? 8.354 -7.784 -3.062 1.00 68.25 81 ARG A C 1
ATOM 652 O O . ARG A 1 81 ? 8.013 -6.900 -2.279 1.00 68.25 81 ARG A O 1
ATOM 659 N N . PHE A 1 82 ? 7.568 -8.828 -3.323 1.00 76.69 82 PHE A N 1
ATOM 660 C CA . PHE A 1 82 ? 6.305 -9.072 -2.626 1.00 76.69 82 PHE A CA 1
ATOM 661 C C . PHE A 1 82 ? 6.502 -9.525 -1.184 1.00 76.69 82 PHE A C 1
ATOM 663 O O . PHE A 1 82 ? 5.574 -9.385 -0.397 1.00 76.69 82 PHE A O 1
ATOM 670 N N . HIS A 1 83 ? 7.702 -9.959 -0.783 1.00 79.25 83 HIS A N 1
ATOM 671 C CA . HIS A 1 83 ? 7.978 -10.262 0.621 1.00 79.25 83 HIS A CA 1
ATOM 672 C C . HIS A 1 83 ? 7.685 -9.061 1.540 1.00 79.25 83 HIS A C 1
ATOM 674 O O . HIS A 1 83 ? 7.088 -9.217 2.607 1.00 79.25 83 HIS A O 1
ATOM 680 N N . GLY A 1 84 ? 8.025 -7.841 1.101 1.00 79.75 84 GLY A N 1
ATOM 681 C CA . GLY A 1 84 ? 7.708 -6.611 1.835 1.00 79.75 84 GLY A CA 1
ATOM 682 C C . GLY A 1 84 ? 6.202 -6.339 1.935 1.00 79.75 84 GLY A C 1
ATOM 683 O O . GLY A 1 84 ? 5.717 -5.950 2.996 1.00 79.75 84 GLY A O 1
ATOM 684 N N . ILE A 1 85 ? 5.453 -6.611 0.862 1.00 82.94 85 ILE A N 1
ATOM 685 C CA . ILE A 1 85 ? 3.987 -6.490 0.813 1.00 82.94 85 ILE A CA 1
ATOM 686 C C . ILE A 1 85 ? 3.330 -7.521 1.738 1.00 82.94 85 ILE A C 1
ATOM 688 O O . ILE A 1 85 ? 2.503 -7.161 2.569 1.00 82.94 85 ILE A O 1
ATOM 692 N N . ILE A 1 86 ? 3.741 -8.788 1.656 1.00 83.94 86 ILE A N 1
ATOM 693 C CA . ILE A 1 86 ? 3.252 -9.875 2.516 1.00 83.94 86 ILE A CA 1
ATOM 694 C C . ILE A 1 86 ? 3.522 -9.547 3.987 1.00 83.94 86 ILE A C 1
ATOM 696 O O . ILE A 1 86 ? 2.643 -9.710 4.831 1.00 83.94 86 ILE A O 1
ATOM 700 N N . SER A 1 87 ? 4.718 -9.048 4.302 1.00 84.31 87 SER A N 1
ATOM 701 C CA . SER A 1 87 ? 5.082 -8.642 5.662 1.00 84.31 87 SER A CA 1
ATOM 702 C C . SER A 1 87 ? 4.211 -7.486 6.163 1.00 84.31 87 SER A C 1
ATOM 704 O O . SER A 1 87 ? 3.751 -7.515 7.303 1.00 84.31 87 SER A O 1
ATOM 706 N N . ALA A 1 88 ? 3.927 -6.495 5.310 1.00 84.25 88 ALA A N 1
ATOM 707 C CA . ALA A 1 88 ? 3.023 -5.392 5.630 1.00 84.25 88 ALA A CA 1
ATOM 708 C C . ALA A 1 88 ? 1.581 -5.866 5.879 1.00 84.25 88 ALA A C 1
ATOM 710 O O . ALA A 1 88 ? 0.968 -5.440 6.854 1.00 84.25 88 ALA A O 1
ATOM 711 N N . LEU A 1 89 ? 1.068 -6.791 5.060 1.00 86.19 89 LEU A N 1
ATOM 712 C CA . LEU A 1 89 ? -0.258 -7.396 5.246 1.00 86.19 89 LEU A CA 1
ATOM 713 C C . LEU A 1 89 ? -0.339 -8.220 6.540 1.00 86.19 89 LEU A C 1
ATOM 715 O O . LEU A 1 89 ? -1.323 -8.144 7.272 1.00 86.19 89 LEU A O 1
ATOM 719 N N . LYS A 1 90 ? 0.713 -8.983 6.865 1.00 85.62 90 LYS A N 1
ATOM 720 C CA . LYS A 1 90 ? 0.799 -9.725 8.134 1.00 85.62 90 LYS A CA 1
ATOM 721 C C . LYS A 1 90 ? 0.823 -8.789 9.342 1.00 85.62 90 LYS A C 1
ATOM 723 O O . LYS A 1 90 ? 0.182 -9.088 10.343 1.00 85.62 90 LYS A O 1
ATOM 728 N N . TYR A 1 91 ? 1.562 -7.682 9.258 1.00 82.50 91 TYR A N 1
ATOM 729 C CA . TYR A 1 91 ? 1.609 -6.660 10.306 1.00 82.50 91 TYR A CA 1
ATOM 730 C C . TYR A 1 91 ? 0.232 -6.028 10.532 1.00 82.50 91 TYR A C 1
ATOM 732 O O . TYR A 1 91 ? -0.224 -5.966 11.666 1.00 82.50 91 TYR A O 1
ATOM 740 N N . GLN A 1 92 ? -0.455 -5.659 9.449 1.00 77.38 92 GLN A N 1
ATOM 741 C CA . GLN A 1 92 ? -1.836 -5.174 9.471 1.00 77.38 92 GLN A CA 1
ATOM 742 C C . GLN A 1 92 ? -2.779 -6.124 10.222 1.00 77.38 92 GLN A C 1
ATOM 744 O O . GLN A 1 92 ? -3.446 -5.714 11.167 1.00 77.38 92 GLN A O 1
ATOM 749 N N . LYS A 1 93 ? -2.751 -7.422 9.892 1.00 75.44 93 LYS A N 1
ATOM 750 C CA . LYS A 1 93 ? -3.598 -8.429 10.552 1.00 75.44 93 LYS A CA 1
ATOM 751 C C . LYS A 1 93 ? -3.344 -8.567 12.061 1.00 75.44 93 LYS A C 1
ATOM 753 O O . LYS A 1 93 ? -4.240 -8.985 12.774 1.00 75.44 93 LYS A O 1
ATOM 758 N N . LYS A 1 94 ? -2.139 -8.267 12.553 1.00 74.12 94 LYS A N 1
ATOM 759 C CA . LYS A 1 94 ? -1.822 -8.355 13.992 1.00 74.12 94 LYS A CA 1
ATOM 760 C C . LYS A 1 94 ? -2.375 -7.185 14.815 1.00 74.12 94 LYS A C 1
ATOM 762 O O . LYS A 1 94 ? -2.324 -7.257 16.036 1.00 74.12 94 LYS A O 1
ATOM 767 N N . ILE A 1 95 ? -2.799 -6.103 14.163 1.00 64.69 95 ILE A N 1
ATOM 768 C CA . ILE A 1 95 ? -3.191 -4.838 14.807 1.00 64.69 95 ILE A CA 1
ATOM 769 C C . ILE A 1 95 ? -4.696 -4.563 14.635 1.00 64.69 95 ILE A C 1
ATOM 771 O O . ILE A 1 95 ? -5.229 -3.677 15.301 1.00 64.69 95 ILE A O 1
ATOM 775 N N . SER A 1 96 ? -5.371 -5.317 13.759 1.00 56.25 96 SER A N 1
ATOM 776 C CA . SER A 1 96 ? -6.834 -5.367 13.639 1.00 56.25 96 SER A CA 1
ATOM 777 C C . SER A 1 96 ? -7.434 -6.395 14.587 1.00 56.25 96 SER A C 1
ATOM 779 O O . SER A 1 96 ? -8.641 -6.216 14.862 1.00 56.25 96 SER A O 1
#

Sequence (96 aa):
MKFFSQLQNLSLPVDIKSLLDNGNVTTLFRNLAKNTMKIIALNLKGFYKDYGASLFHALICIIKLQKELRKFSIFNGYHARFHGIISALKYQKKIS

Foldseek 3Di:
DVVLQPAQEDADDPDVVVVVVVVNQLVVLVVSLVRYLRHQEYHYEHPDPPDDPSNLVSLLSSLLRNLNHNYYYYPDDDDPSCVSVVVSPVNSVVND

pLDDT: mean 74.57, std 9.59, range [54.5, 87.69]

Organism: Gigaspora margarita (NCBI:txid4874)